Protein AF-A0A821B2G9-F1 (afdb_monomer_lite)

Secondary structure (DSSP, 8-state):
-------------HHHHHHHHHTT----EEE----S--S-HHHHHHHHHHH----SS-HHHHHHHHHHHHHHHHHHHHTT-S------S-EEETTEEE--

Structure (mmCIF, N/CA/C/O backbone):
data_AF-A0A821B2G9-F1
#
_entry.id   AF-A0A821B2G9-F1
#
loop_
_atom_site.group_PDB
_atom_site.id
_atom_site.type_symbol
_atom_site.label_atom_id
_atom_site.label_alt_id
_atom_site.label_comp_id
_atom_site.label_asym_id
_atom_site.label_entity_id
_atom_site.label_seq_id
_atom_site.pdbx_PDB_ins_code
_atom_site.Cartn_x
_atom_site.Cartn_y
_atom_site.Cartn_z
_atom_site.occupancy
_atom_site.B_iso_or_equiv
_atom_site.auth_seq_id
_atom_site.auth_comp_id
_atom_site.auth_asym_id
_atom_site.auth_atom_id
_atom_site.pdbx_PDB_model_num
ATOM 1 N N . MET A 1 1 ? -18.663 9.694 13.143 1.00 32.12 1 MET A N 1
ATOM 2 C CA . MET A 1 1 ? -17.711 9.883 12.032 1.00 32.12 1 MET A CA 1
ATOM 3 C C . MET A 1 1 ? -16.378 10.267 12.650 1.00 32.12 1 MET A C 1
ATOM 5 O O . MET A 1 1 ? -16.138 11.440 12.883 1.00 32.12 1 MET A O 1
ATOM 9 N N . ILE A 1 2 ? -15.596 9.280 13.092 1.00 33.75 2 ILE A N 1
ATOM 10 C CA . ILE A 1 2 ? -14.272 9.538 13.668 1.00 33.75 2 ILE A CA 1
ATOM 11 C C . ILE A 1 2 ? -13.334 9.565 12.469 1.00 33.75 2 ILE A C 1
ATOM 13 O O . ILE A 1 2 ? -13.060 8.520 11.887 1.00 33.75 2 ILE A O 1
ATOM 17 N N . GLU A 1 3 ? -12.945 10.764 12.044 1.00 35.41 3 GLU A N 1
ATOM 18 C CA . GLU A 1 3 ? -11.921 10.955 11.023 1.00 35.41 3 GLU A CA 1
ATOM 19 C C . GLU A 1 3 ? -10.634 10.286 11.513 1.00 35.41 3 GLU A C 1
ATOM 21 O O . GLU A 1 3 ? -9.989 10.743 12.462 1.00 35.41 3 GLU A O 1
ATOM 26 N N . GLY A 1 4 ? -10.291 9.154 10.894 1.00 40.56 4 GLY A N 1
ATOM 27 C CA . GLY A 1 4 ? -8.969 8.563 11.010 1.00 40.56 4 GLY A CA 1
ATOM 28 C C . GLY A 1 4 ? -7.969 9.603 10.529 1.00 40.56 4 GLY A C 1
ATOM 29 O O . GLY A 1 4 ? -7.958 9.959 9.351 1.00 40.56 4 GLY A O 1
ATOM 30 N N . LYS A 1 5 ? -7.174 10.147 11.452 1.00 41.09 5 LYS A N 1
ATOM 31 C CA . LYS A 1 5 ? -6.099 11.079 11.124 1.00 41.09 5 LYS A CA 1
ATOM 32 C C . LYS A 1 5 ? -5.110 10.351 10.220 1.00 41.09 5 LYS A C 1
ATOM 34 O O . LYS A 1 5 ? -4.258 9.616 10.705 1.00 41.09 5 LYS A O 1
ATOM 39 N N . GLN A 1 6 ? -5.216 10.568 8.913 1.00 41.97 6 GLN A N 1
ATOM 40 C CA . GLN A 1 6 ? -4.178 10.197 7.963 1.00 41.97 6 GLN A CA 1
ATOM 41 C C . GLN A 1 6 ? -2.944 11.040 8.297 1.00 41.97 6 GLN A C 1
ATOM 43 O O . GLN A 1 6 ? -2.832 12.200 7.909 1.00 41.97 6 GLN A O 1
ATOM 48 N N . LYS A 1 7 ? -2.027 10.490 9.095 1.00 43.34 7 LYS A N 1
ATOM 49 C CA . LYS A 1 7 ? -0.686 11.054 9.222 1.00 43.34 7 LYS A CA 1
ATOM 50 C C . LYS A 1 7 ? 0.035 10.784 7.914 1.00 43.34 7 LYS A C 1
ATOM 52 O O . LYS A 1 7 ? 0.555 9.688 7.765 1.00 43.34 7 LYS A O 1
ATOM 57 N N . MET A 1 8 ? 0.125 11.762 7.019 1.00 44.81 8 MET A N 1
ATOM 58 C CA . MET A 1 8 ? 1.213 11.808 6.044 1.00 44.81 8 MET A CA 1
ATOM 59 C C . MET A 1 8 ? 1.640 13.237 5.754 1.00 44.81 8 MET A C 1
ATOM 61 O O . MET A 1 8 ? 0.814 14.096 5.472 1.00 44.81 8 MET A O 1
ATOM 65 N N . ALA A 1 9 ? 2.953 13.443 5.804 1.00 44.34 9 ALA A N 1
ATOM 66 C CA . ALA A 1 9 ? 3.675 14.321 4.893 1.00 44.34 9 ALA A CA 1
ATOM 67 C C . ALA A 1 9 ? 5.170 13.980 5.002 1.00 44.34 9 ALA A C 1
ATOM 69 O O . ALA A 1 9 ? 5.944 14.710 5.622 1.00 44.34 9 ALA A O 1
ATOM 70 N N . LEU A 1 10 ? 5.587 12.839 4.439 1.00 55.00 10 LEU A N 1
ATOM 71 C CA . LEU A 1 10 ? 6.977 12.730 4.000 1.00 55.00 10 LEU A CA 1
ATOM 72 C C . LEU A 1 10 ? 7.032 13.354 2.606 1.00 55.00 10 LEU A C 1
ATOM 74 O O . LEU A 1 10 ? 6.678 12.713 1.620 1.00 55.00 10 LEU A O 1
ATOM 78 N N . ASN A 1 11 ? 7.438 14.619 2.538 1.00 58.94 11 ASN A N 1
ATOM 79 C CA . ASN A 1 11 ? 7.692 15.281 1.264 1.00 58.94 11 ASN A CA 1
ATOM 80 C C . ASN A 1 11 ? 8.951 14.668 0.649 1.00 58.94 11 ASN A C 1
ATOM 82 O O . ASN A 1 11 ? 10.047 14.860 1.176 1.00 58.94 11 ASN A O 1
ATOM 86 N N . MET A 1 12 ? 8.803 13.916 -0.442 1.00 65.06 12 MET A N 1
ATOM 87 C CA . MET A 1 12 ? 9.945 13.405 -1.192 1.00 65.06 12 MET A CA 1
ATOM 88 C C . MET A 1 12 ? 10.437 14.498 -2.148 1.00 65.06 12 MET A C 1
ATOM 90 O O . MET A 1 12 ? 9.679 14.925 -3.019 1.00 65.06 12 MET A O 1
ATOM 94 N N . PRO A 1 13 ? 11.677 14.996 -2.008 1.00 64.19 13 PRO A N 1
ATOM 95 C CA . PRO A 1 13 ? 12.204 15.972 -2.948 1.00 64.19 13 PRO A CA 1
ATOM 96 C C . PRO A 1 13 ? 12.461 15.313 -4.313 1.00 64.19 13 PRO A C 1
ATOM 98 O O . PRO A 1 13 ? 13.177 14.315 -4.399 1.00 64.19 13 PRO A O 1
ATOM 101 N N . MET A 1 14 ? 11.941 15.921 -5.386 1.00 60.56 14 MET A N 1
ATOM 102 C CA . MET A 1 14 ? 12.080 15.477 -6.790 1.00 60.56 14 MET A CA 1
ATOM 103 C C . MET A 1 14 ? 13.535 15.198 -7.220 1.00 60.56 14 MET A C 1
ATOM 105 O O . MET A 1 14 ? 13.799 14.416 -8.131 1.00 60.56 14 MET A O 1
ATOM 109 N N . SER A 1 15 ? 14.510 15.851 -6.580 1.00 56.81 15 SER A N 1
ATOM 110 C CA . SER A 1 15 ? 15.938 15.644 -6.841 1.00 56.81 15 SER A CA 1
ATOM 111 C C . SER A 1 15 ? 16.452 14.293 -6.334 1.00 56.81 15 SER A C 1
ATOM 113 O O . SER A 1 15 ? 17.291 13.678 -6.992 1.00 56.81 15 SER A O 1
ATOM 115 N N . PHE A 1 16 ? 15.946 13.819 -5.191 1.00 64.38 16 PHE A N 1
ATOM 116 C CA . PHE A 1 16 ? 16.287 12.506 -4.642 1.00 64.38 16 PHE A CA 1
ATOM 117 C C . PHE A 1 16 ? 15.672 11.395 -5.482 1.00 64.38 16 PHE A C 1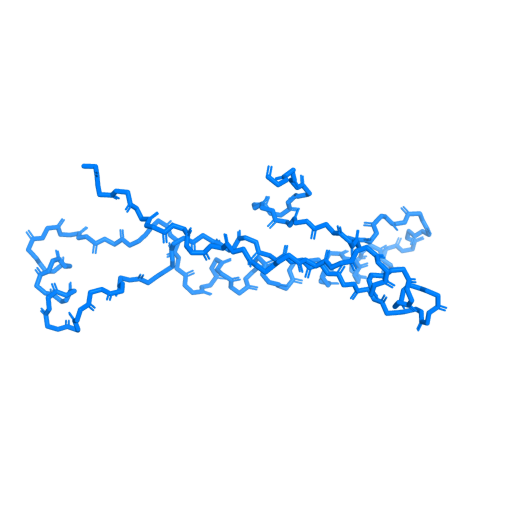
ATOM 119 O O . PHE A 1 16 ? 16.350 10.425 -5.807 1.00 64.38 16 PHE A O 1
ATOM 126 N N . GLU A 1 17 ? 14.420 11.595 -5.895 1.00 66.50 17 GLU A N 1
ATOM 127 C CA . GLU A 1 17 ? 13.744 10.732 -6.850 1.00 66.50 17 GLU A CA 1
ATOM 128 C C . GLU A 1 17 ? 14.619 10.564 -8.099 1.00 66.50 17 GLU A C 1
ATOM 130 O O . GLU A 1 17 ? 15.105 9.455 -8.329 1.00 66.50 17 GLU A O 1
ATOM 135 N N . ARG A 1 18 ? 14.896 11.643 -8.855 1.00 64.06 18 ARG A N 1
ATOM 136 C CA . ARG A 1 18 ? 15.582 11.598 -10.167 1.00 64.06 18 ARG A CA 1
ATOM 137 C C . ARG A 1 18 ? 16.886 10.790 -10.165 1.00 64.06 18 ARG A C 1
ATOM 139 O O . ARG A 1 18 ? 17.100 9.972 -11.058 1.00 64.06 18 ARG A O 1
ATOM 146 N N . SER A 1 19 ? 17.718 10.987 -9.142 1.00 61.72 19 SER A N 1
ATOM 147 C CA . SER A 1 19 ? 19.001 10.287 -8.974 1.00 61.72 19 SER A CA 1
ATOM 148 C C . SER A 1 19 ? 18.842 8.760 -8.887 1.00 61.72 19 SER A C 1
ATOM 150 O O . SER A 1 19 ? 19.676 8.003 -9.385 1.00 61.72 19 SER A O 1
ATOM 152 N N . LEU A 1 20 ? 17.746 8.271 -8.299 1.00 76.19 20 LEU A N 1
ATOM 153 C CA . LEU A 1 20 ? 17.513 6.836 -8.144 1.00 76.19 20 LEU A CA 1
ATOM 154 C C . LEU A 1 20 ? 17.183 6.149 -9.476 1.00 76.19 20 LEU A C 1
ATOM 156 O O . LEU A 1 20 ? 17.747 5.090 -9.748 1.00 76.19 20 LEU A O 1
ATOM 160 N N . LYS A 1 21 ? 16.377 6.758 -10.358 1.00 71.25 21 LYS A N 1
ATOM 161 C CA . LYS A 1 21 ? 16.035 6.143 -11.661 1.00 71.25 21 LYS A CA 1
ATOM 162 C C . LYS A 1 21 ? 17.222 6.033 -12.590 1.00 71.25 21 LYS A C 1
ATOM 164 O O . LYS A 1 21 ? 17.347 5.027 -13.282 1.00 71.25 21 LYS A O 1
ATOM 169 N N . GLU A 1 22 ? 18.110 7.023 -12.580 1.00 78.25 22 GLU A N 1
ATOM 170 C CA . GLU A 1 22 ? 19.367 6.955 -13.336 1.00 78.25 22 GLU A CA 1
ATOM 171 C C . GLU A 1 22 ? 20.206 5.737 -12.908 1.00 78.25 22 GLU A C 1
ATOM 173 O O . GLU A 1 22 ? 20.820 5.077 -13.743 1.00 78.25 22 GLU A O 1
ATOM 178 N N . ASN A 1 23 ? 20.127 5.360 -11.628 1.00 81.94 23 ASN A N 1
ATOM 179 C CA . ASN A 1 23 ? 20.768 4.174 -11.059 1.00 81.94 23 ASN A CA 1
ATOM 180 C C . ASN A 1 23 ? 19.896 2.902 -11.105 1.00 81.94 23 ASN A C 1
ATOM 182 O O . ASN A 1 23 ? 20.206 1.923 -10.427 1.00 81.94 23 ASN A O 1
ATOM 186 N N . LYS A 1 24 ? 18.813 2.889 -11.899 1.00 81.31 24 LYS A N 1
ATOM 187 C CA . LYS A 1 24 ? 17.839 1.781 -11.999 1.00 81.31 24 LYS A CA 1
ATOM 188 C C . LYS A 1 24 ? 17.176 1.402 -10.667 1.00 81.31 24 LYS A C 1
ATOM 190 O O . LYS A 1 24 ? 16.695 0.281 -10.509 1.00 81.31 24 LYS A O 1
ATOM 195 N N . ALA A 1 25 ? 17.129 2.332 -9.720 1.00 82.94 25 ALA A N 1
ATOM 196 C CA . ALA A 1 25 ? 16.367 2.214 -8.490 1.00 82.94 25 ALA A CA 1
ATOM 197 C C . ALA A 1 25 ? 15.031 2.952 -8.643 1.00 82.94 25 ALA A C 1
ATOM 199 O O . ALA A 1 25 ? 14.977 4.118 -9.035 1.00 82.94 25 ALA A O 1
ATOM 200 N N . TYR A 1 26 ? 13.943 2.258 -8.325 1.00 85.81 26 TYR A N 1
ATOM 201 C CA . TYR A 1 26 ? 12.590 2.796 -8.394 1.00 85.81 26 TYR A CA 1
ATOM 202 C C . TYR A 1 26 ? 12.097 3.083 -6.980 1.00 85.81 26 TYR A C 1
ATOM 204 O O . TYR A 1 26 ? 12.307 2.280 -6.072 1.00 85.81 26 TYR A O 1
ATOM 212 N N . LEU A 1 27 ? 11.469 4.240 -6.791 1.00 86.94 27 LEU A N 1
ATOM 213 C CA . LEU A 1 27 ? 10.990 4.697 -5.496 1.00 86.94 27 LEU A CA 1
ATOM 214 C C . LEU A 1 27 ? 9.575 5.249 -5.647 1.00 86.94 27 LEU A C 1
ATOM 216 O O . LEU A 1 27 ? 9.319 6.070 -6.521 1.00 86.94 27 LEU A O 1
ATOM 220 N N . PHE A 1 28 ? 8.676 4.803 -4.781 1.00 86.94 28 PHE A N 1
ATOM 221 C CA . PHE A 1 28 ? 7.282 5.228 -4.696 1.00 86.94 28 PHE A CA 1
ATOM 222 C C . PHE A 1 28 ? 6.850 5.211 -3.226 1.00 86.94 28 PHE A C 1
ATOM 224 O O . PHE A 1 28 ? 7.496 4.579 -2.386 1.00 86.94 28 PHE A O 1
ATOM 231 N N . LEU A 1 29 ? 5.764 5.910 -2.907 1.00 87.94 29 LEU A N 1
ATOM 232 C CA . LEU A 1 29 ? 5.174 5.933 -1.570 1.00 87.94 29 LEU A CA 1
ATOM 233 C C . LEU A 1 29 ? 3.774 5.323 -1.609 1.00 87.94 29 LEU A C 1
ATOM 235 O O . LEU A 1 29 ? 2.965 5.694 -2.448 1.00 87.94 29 LEU A O 1
ATOM 239 N N . ASN A 1 30 ? 3.476 4.405 -0.689 1.00 87.44 30 ASN A N 1
ATOM 240 C CA . ASN A 1 30 ? 2.168 3.754 -0.604 1.00 87.44 30 ASN A CA 1
ATOM 241 C C . ASN A 1 30 ? 1.285 4.396 0.475 1.00 87.44 30 ASN A C 1
ATOM 243 O O . ASN A 1 30 ? 1.640 4.423 1.654 1.00 87.44 30 ASN A O 1
ATOM 247 N N . LEU A 1 31 ? 0.094 4.841 0.076 1.00 88.38 31 LEU A N 1
ATOM 248 C CA . LEU A 1 31 ? -1.017 5.230 0.941 1.00 88.38 31 LEU A CA 1
ATOM 249 C C . LEU A 1 31 ? -1.849 3.990 1.278 1.00 88.38 31 LEU A C 1
ATOM 251 O O . LEU A 1 31 ? -2.825 3.667 0.603 1.00 88.38 31 LEU A O 1
ATOM 255 N N . ILE A 1 32 ? -1.446 3.274 2.327 1.00 85.12 32 ILE A N 1
ATOM 256 C CA . ILE A 1 32 ? -2.012 1.951 2.613 1.00 85.12 32 ILE A CA 1
ATOM 257 C C . ILE A 1 32 ? -3.450 2.045 3.151 1.00 85.12 32 ILE A C 1
ATOM 259 O O . ILE A 1 32 ? -4.294 1.246 2.759 1.00 85.12 32 ILE A O 1
ATOM 263 N N . GLY A 1 33 ? -3.764 3.065 3.955 1.00 86.19 33 GLY A N 1
ATOM 264 C CA . GLY A 1 33 ? -5.087 3.265 4.559 1.00 86.19 33 GLY A CA 1
ATOM 265 C C . GLY A 1 33 ? -5.111 2.958 6.060 1.00 86.19 33 GLY A C 1
ATOM 266 O O . GLY A 1 33 ? -4.061 2.888 6.699 1.00 86.19 33 GLY A O 1
ATOM 267 N N . TRP A 1 34 ? -6.310 2.838 6.644 1.00 90.25 34 TRP A N 1
ATOM 268 C CA . TRP A 1 34 ? -6.483 2.585 8.079 1.00 90.25 34 TRP A CA 1
ATOM 269 C C . TRP A 1 34 ? -6.599 1.085 8.352 1.00 90.25 34 TRP A C 1
ATOM 271 O O . TRP A 1 34 ? -7.619 0.486 8.028 1.00 90.25 34 TRP A O 1
ATOM 281 N N . ILE A 1 35 ? -5.541 0.520 8.938 1.00 91.19 35 ILE A N 1
ATOM 282 C CA . ILE A 1 35 ? -5.356 -0.933 9.086 1.00 91.19 35 ILE A CA 1
ATOM 283 C C . ILE A 1 35 ? -5.511 -1.405 10.534 1.00 91.19 35 ILE A C 1
ATOM 285 O O . ILE A 1 35 ? -5.923 -2.526 10.776 1.00 91.19 35 ILE A O 1
ATOM 289 N N . ASN A 1 36 ? -5.156 -0.567 11.512 1.00 87.44 36 ASN A N 1
ATOM 290 C CA . ASN A 1 36 ? -5.197 -0.941 12.925 1.00 87.44 36 ASN A CA 1
ATOM 291 C C . ASN A 1 36 ? -5.819 0.170 13.776 1.00 87.44 36 ASN A C 1
ATOM 293 O O . ASN A 1 36 ? -5.628 1.359 13.504 1.00 87.44 36 ASN A O 1
ATOM 297 N N . ASP A 1 37 ? -6.544 -0.201 14.829 1.00 89.00 37 ASP A N 1
ATOM 298 C CA . ASP A 1 37 ? -7.044 0.756 15.808 1.00 89.00 37 ASP A CA 1
ATOM 299 C C . ASP A 1 37 ? -5.888 1.288 16.675 1.00 89.00 37 ASP A C 1
ATOM 301 O O . ASP A 1 37 ? -5.390 0.613 17.571 1.00 89.00 37 ASP A O 1
ATOM 305 N N . GLU A 1 38 ? -5.484 2.541 16.445 1.00 88.75 38 GLU A N 1
ATOM 306 C CA . GLU A 1 38 ? -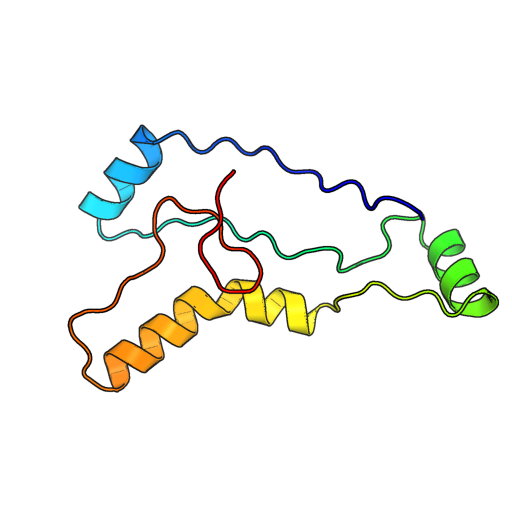4.405 3.203 17.195 1.00 88.75 38 GLU A CA 1
ATOM 307 C C . GLU A 1 38 ? -4.775 3.549 18.654 1.00 88.75 38 GLU A C 1
ATOM 309 O O . GLU A 1 38 ? -3.973 4.140 19.386 1.00 88.75 38 GLU A O 1
ATOM 314 N N . LYS A 1 39 ? -5.994 3.223 19.109 1.00 89.62 39 LYS A N 1
ATOM 315 C CA . LYS A 1 39 ? -6.373 3.369 20.520 1.00 89.62 39 LYS A CA 1
ATOM 316 C C . LYS A 1 39 ? -5.506 2.468 21.413 1.00 89.62 39 LYS A C 1
ATOM 318 O O . LYS A 1 39 ? -5.066 1.400 20.997 1.00 89.62 39 LYS A O 1
ATOM 323 N N . PRO A 1 40 ? -5.318 2.831 22.698 1.00 93.62 40 PRO A N 1
ATOM 324 C CA . PRO A 1 40 ? -4.700 1.929 23.665 1.00 93.62 40 PRO A CA 1
ATOM 325 C C . PRO A 1 40 ? -5.396 0.561 23.676 1.00 93.62 40 PRO A C 1
ATOM 327 O O . PRO A 1 40 ? -6.626 0.509 23.668 1.00 93.62 40 PRO A O 1
ATOM 330 N N . ILE A 1 41 ? -4.626 -0.528 23.781 1.00 90.00 41 ILE A N 1
ATOM 331 C CA . ILE A 1 41 ? -5.103 -1.918 23.620 1.00 90.00 41 ILE A CA 1
ATOM 332 C C . ILE A 1 41 ? -6.406 -2.227 24.381 1.00 90.00 41 ILE A C 1
ATOM 334 O O . ILE A 1 41 ? -7.322 -2.837 23.839 1.00 90.00 41 ILE A O 1
ATOM 338 N N . LYS A 1 42 ? -6.535 -1.749 25.628 1.00 93.62 42 LYS A N 1
ATOM 339 C CA . LYS A 1 42 ? -7.734 -1.968 26.454 1.00 93.62 42 LYS A CA 1
ATOM 340 C C . LYS A 1 42 ? -8.974 -1.298 25.863 1.00 93.62 42 LYS A C 1
ATOM 342 O O . LYS A 1 42 ? -10.057 -1.868 25.911 1.00 93.62 42 LYS A O 1
ATOM 347 N N . LEU A 1 43 ? -8.808 -0.092 25.326 1.00 92.06 43 LEU A N 1
ATOM 348 C CA . LEU A 1 43 ? -9.888 0.683 24.730 1.00 92.06 43 LEU A CA 1
ATOM 349 C C . LEU A 1 43 ? -10.270 0.122 23.357 1.00 92.06 43 LEU A C 1
ATOM 351 O O . LEU A 1 43 ? -11.456 -0.016 23.080 1.00 92.06 43 LEU A O 1
ATOM 355 N N . ALA A 1 44 ? -9.283 -0.259 22.542 1.00 89.94 44 ALA A N 1
ATOM 356 C CA . ALA A 1 44 ? -9.516 -0.934 21.266 1.00 89.94 44 ALA 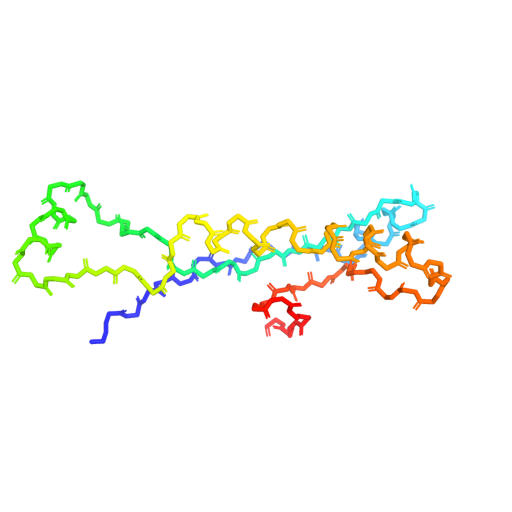A CA 1
ATOM 357 C C . ALA A 1 44 ? -10.319 -2.232 21.470 1.00 89.94 44 ALA A C 1
ATOM 359 O O . ALA A 1 44 ? -11.372 -2.413 20.865 1.00 89.94 44 ALA A O 1
ATOM 360 N N . PHE A 1 45 ? -9.908 -3.074 22.426 1.00 90.50 45 PHE A N 1
ATOM 361 C CA . PHE A 1 45 ? -10.612 -4.318 22.748 1.00 90.50 45 PHE A CA 1
ATOM 362 C C . PHE A 1 45 ? -12.051 -4.094 23.239 1.00 90.50 45 PHE A C 1
ATOM 364 O O . PHE A 1 45 ? -12.966 -4.824 22.855 1.00 90.50 45 PHE A O 1
ATOM 371 N N . GLN A 1 46 ? -12.272 -3.069 24.071 1.00 93.50 46 GLN A N 1
ATOM 372 C CA . GLN A 1 46 ? -13.617 -2.691 24.514 1.00 93.50 46 GLN A CA 1
ATOM 373 C C . GLN A 1 46 ? -14.498 -2.268 23.335 1.00 93.50 46 GLN A C 1
ATOM 375 O O . GLN A 1 46 ? -15.660 -2.659 23.275 1.00 93.50 46 GLN A O 1
ATOM 380 N N . PHE A 1 47 ? -13.956 -1.490 22.398 1.00 89.62 47 PHE A N 1
ATOM 381 C CA . PHE A 1 47 ? -14.695 -1.003 21.234 1.00 89.62 47 PHE A CA 1
ATOM 382 C C . PHE A 1 47 ? -15.015 -2.131 20.257 1.00 89.62 47 PHE A C 1
ATOM 384 O O . PHE A 1 47 ? -16.156 -2.222 19.814 1.00 89.62 47 PHE A O 1
ATOM 391 N N . MET A 1 48 ? -14.056 -3.016 19.994 1.00 89.94 48 MET A N 1
ATOM 392 C CA . MET A 1 48 ? -14.278 -4.233 19.218 1.00 89.94 48 MET A CA 1
ATOM 393 C C . MET A 1 48 ? -15.401 -5.074 19.846 1.00 89.94 48 MET A C 1
ATOM 395 O O . MET A 1 48 ? -16.392 -5.370 19.193 1.00 89.94 48 MET A O 1
ATOM 399 N N . SER A 1 49 ? -15.327 -5.358 21.151 1.00 92.25 49 SER A N 1
ATOM 400 C CA . SER A 1 49 ? -16.300 -6.235 21.826 1.00 92.25 49 SER A CA 1
ATOM 401 C C . SER A 1 49 ? -17.700 -5.625 21.985 1.00 92.25 49 SER A C 1
ATOM 403 O O . SER A 1 49 ? -18.688 -6.350 21.979 1.00 92.25 49 SER A O 1
ATOM 405 N N . GLN A 1 50 ? -17.807 -4.308 22.204 1.00 94.06 50 GLN A N 1
ATOM 406 C CA . GLN A 1 50 ? -19.088 -3.653 22.521 1.00 94.06 50 GLN A CA 1
ATOM 407 C C . GLN A 1 50 ? -19.766 -3.007 21.315 1.00 94.06 50 GLN A C 1
ATOM 409 O O . GLN A 1 50 ? -20.971 -2.767 21.352 1.00 94.06 50 GLN A O 1
ATOM 414 N N . ARG A 1 51 ? -18.992 -2.633 20.294 1.00 91.31 51 ARG A N 1
ATOM 415 C CA . ARG A 1 51 ? -19.475 -1.864 19.139 1.00 91.31 51 ARG A CA 1
ATOM 416 C C . ARG A 1 51 ? -19.205 -2.562 17.813 1.00 91.31 51 ARG A C 1
ATOM 418 O O . ARG A 1 51 ? -19.463 -1.943 16.788 1.00 91.31 51 ARG A O 1
ATOM 425 N N . ASP A 1 52 ? -18.675 -3.788 17.857 1.00 88.75 52 ASP A N 1
ATOM 426 C CA . ASP A 1 52 ? -18.257 -4.559 16.682 1.00 88.75 52 ASP A CA 1
ATOM 427 C C . ASP A 1 52 ? -17.386 -3.714 15.742 1.00 88.75 52 ASP A C 1
ATOM 429 O O . ASP A 1 52 ? -17.561 -3.657 14.527 1.00 88.75 52 ASP A O 1
ATOM 433 N N . PHE A 1 53 ? -16.507 -2.916 16.354 1.00 90.62 53 PHE A N 1
ATOM 434 C CA . PHE A 1 53 ? -15.673 -1.989 15.615 1.00 90.62 53 PHE A CA 1
ATOM 435 C C . PHE A 1 53 ? -14.477 -2.731 15.025 1.00 90.62 53 PHE A C 1
ATOM 437 O O . PHE A 1 53 ? -13.698 -3.324 15.771 1.00 90.62 53 PHE A O 1
ATOM 444 N N . GLN A 1 54 ? -14.305 -2.593 13.713 1.00 87.19 54 GLN A N 1
ATOM 445 C CA . GLN A 1 54 ? -13.124 -3.021 12.979 1.00 87.19 54 GLN A CA 1
ATOM 446 C C . GLN A 1 54 ? -12.685 -1.925 12.007 1.00 87.19 54 GLN A C 1
ATOM 448 O O . GLN A 1 54 ? -13.492 -1.100 11.558 1.00 87.19 54 GLN A O 1
ATOM 453 N N . THR A 1 55 ? -11.391 -1.883 11.704 1.00 91.38 55 THR A N 1
ATOM 454 C CA . THR A 1 55 ? -10.857 -0.997 10.669 1.00 91.38 55 THR A CA 1
ATOM 455 C C . THR A 1 55 ? -11.306 -1.428 9.269 1.00 91.38 55 THR A C 1
ATOM 457 O O . THR A 1 55 ? -11.605 -2.598 9.052 1.00 91.38 55 THR A O 1
ATOM 460 N N . PRO A 1 56 ? -11.377 -0.502 8.294 1.00 90.44 56 PRO A N 1
ATOM 461 C CA . PRO A 1 56 ? -11.831 -0.836 6.941 1.00 90.44 56 PRO A CA 1
ATOM 462 C C . PRO A 1 56 ? -10.913 -1.788 6.168 1.00 90.44 56 PRO A C 1
ATOM 464 O O . PRO A 1 56 ? -11.366 -2.376 5.193 1.00 90.44 56 PRO A O 1
ATOM 467 N N . LEU A 1 57 ? -9.637 -1.863 6.551 1.00 91.00 57 LEU A N 1
ATOM 468 C CA . LEU A 1 57 ? -8.631 -2.743 5.967 1.00 91.00 57 LEU A CA 1
ATOM 469 C C . LEU A 1 57 ? -7.974 -3.551 7.080 1.00 91.00 57 LEU A C 1
ATOM 471 O O . LEU A 1 57 ? -7.872 -3.066 8.215 1.00 91.00 57 LEU A O 1
ATOM 475 N N . ASP A 1 58 ? -7.497 -4.735 6.724 1.00 91.25 58 ASP A N 1
ATOM 476 C CA . ASP A 1 58 ? -6.688 -5.591 7.585 1.00 91.25 58 ASP A CA 1
ATOM 477 C C . ASP A 1 58 ? -5.205 -5.609 7.160 1.00 91.25 58 ASP A C 1
ATOM 479 O O . ASP A 1 58 ? -4.758 -4.885 6.258 1.00 91.25 58 ASP A O 1
ATOM 483 N N . GLU A 1 59 ? -4.391 -6.384 7.875 1.00 91.12 59 GLU A N 1
ATOM 484 C CA . GLU A 1 59 ? -2.960 -6.505 7.610 1.00 91.12 59 GLU A CA 1
ATOM 485 C C . GLU A 1 59 ? -2.647 -7.190 6.269 1.00 91.12 59 GLU A C 1
ATOM 487 O O . GLU A 1 59 ? -1.594 -6.920 5.681 1.00 91.12 59 GLU A O 1
ATOM 492 N N . GLU A 1 60 ? -3.538 -8.048 5.766 1.00 93.62 60 GLU A N 1
ATOM 493 C CA . GLU A 1 60 ? -3.368 -8.727 4.480 1.00 93.62 60 GLU A CA 1
ATOM 494 C C . GLU A 1 60 ? -3.592 -7.748 3.325 1.00 93.62 60 GLU A C 1
ATOM 496 O O . GLU A 1 60 ? -2.750 -7.654 2.426 1.00 93.62 60 GLU A O 1
ATOM 501 N N . ASP A 1 61 ? -4.650 -6.935 3.400 1.00 92.31 61 ASP A N 1
ATOM 502 C CA . ASP A 1 61 ? -4.904 -5.828 2.476 1.00 92.31 61 ASP A CA 1
ATOM 503 C C . ASP A 1 61 ? -3.716 -4.862 2.430 1.00 92.31 61 ASP A C 1
ATOM 505 O O . ASP A 1 61 ? -3.297 -4.387 1.367 1.00 92.31 61 ASP A O 1
ATOM 509 N N . ALA A 1 62 ? -3.145 -4.568 3.599 1.00 91.19 62 ALA A N 1
ATOM 510 C CA . ALA A 1 62 ? -1.989 -3.698 3.714 1.00 91.19 62 ALA A CA 1
ATOM 511 C C . ALA A 1 62 ? -0.757 -4.272 3.011 1.00 91.19 62 ALA A C 1
ATOM 513 O O . ALA A 1 62 ? -0.099 -3.577 2.229 1.00 91.19 62 ALA A O 1
ATOM 514 N N . ALA A 1 63 ? -0.449 -5.543 3.278 1.00 93.38 63 ALA A N 1
ATOM 515 C CA . ALA A 1 63 ? 0.673 -6.237 2.666 1.00 93.38 63 ALA A CA 1
ATOM 516 C C . ALA A 1 63 ? 0.502 -6.348 1.145 1.00 93.38 63 ALA A C 1
ATOM 518 O O . ALA A 1 63 ? 1.456 -6.096 0.405 1.00 93.38 63 ALA A O 1
ATOM 519 N N . ALA A 1 64 ? -0.713 -6.642 0.673 1.00 93.88 64 ALA A N 1
ATOM 520 C CA . ALA A 1 64 ? -1.033 -6.690 -0.749 1.00 93.88 64 ALA A CA 1
ATOM 521 C C . ALA A 1 64 ? -0.737 -5.348 -1.433 1.00 93.88 64 ALA A C 1
ATOM 523 O O . ALA A 1 64 ? -0.032 -5.318 -2.440 1.00 93.88 64 ALA A O 1
ATOM 524 N N . ARG A 1 65 ? -1.173 -4.226 -0.847 1.00 92.88 65 ARG A N 1
ATOM 525 C CA . ARG A 1 65 ? -0.906 -2.873 -1.372 1.00 92.88 65 ARG A CA 1
ATOM 526 C C . ARG A 1 65 ? 0.583 -2.525 -1.404 1.00 92.88 65 ARG A C 1
ATOM 528 O O . ARG A 1 65 ? 1.038 -1.869 -2.335 1.00 92.88 65 ARG A O 1
ATOM 535 N N . VAL A 1 66 ? 1.354 -2.957 -0.405 1.00 92.12 66 VAL A N 1
ATOM 536 C CA . VAL A 1 66 ? 2.810 -2.731 -0.375 1.00 92.12 66 VAL A CA 1
ATOM 537 C C . VAL A 1 66 ? 3.521 -3.521 -1.474 1.00 92.12 66 VAL A C 1
ATOM 539 O O . VAL A 1 66 ? 4.447 -3.001 -2.099 1.00 92.12 66 VAL A O 1
ATOM 542 N N . LEU A 1 67 ? 3.107 -4.768 -1.701 1.00 94.25 67 LEU A N 1
ATOM 543 C CA . LEU A 1 67 ? 3.773 -5.692 -2.618 1.00 94.25 67 LEU A CA 1
ATOM 544 C C . LEU A 1 67 ? 3.314 -5.562 -4.073 1.00 94.25 67 LEU A C 1
ATOM 546 O O . LEU A 1 67 ? 4.079 -5.919 -4.972 1.00 94.25 67 LEU A O 1
ATOM 550 N N . ASP A 1 68 ? 2.105 -5.058 -4.318 1.00 94.31 68 ASP A N 1
ATOM 551 C CA . ASP A 1 68 ? 1.502 -4.995 -5.652 1.00 94.31 68 ASP A CA 1
ATOM 552 C C . ASP A 1 68 ? 2.407 -4.346 -6.716 1.00 94.31 68 ASP A C 1
ATOM 554 O O . ASP A 1 68 ? 2.641 -4.993 -7.739 1.00 94.31 68 ASP A O 1
ATOM 558 N N . PRO A 1 69 ? 3.046 -3.180 -6.488 1.00 92.50 69 PRO A N 1
ATOM 559 C CA . PRO A 1 69 ? 3.892 -2.554 -7.508 1.00 92.50 69 PRO A CA 1
ATOM 560 C C . PRO A 1 69 ? 5.069 -3.434 -7.938 1.00 92.50 69 PRO A C 1
ATOM 562 O O . PRO A 1 69 ? 5.519 -3.365 -9.081 1.00 92.50 69 PRO A O 1
ATOM 565 N N . ILE A 1 70 ? 5.563 -4.288 -7.039 1.00 92.81 70 ILE A N 1
ATOM 566 C CA . ILE A 1 70 ? 6.669 -5.212 -7.302 1.00 92.81 70 ILE A CA 1
ATOM 567 C C . ILE A 1 70 ? 6.144 -6.452 -8.027 1.00 92.81 70 ILE A C 1
ATOM 569 O O . ILE A 1 70 ? 6.659 -6.821 -9.084 1.00 92.81 70 ILE A O 1
ATOM 573 N N . ILE A 1 71 ? 5.109 -7.092 -7.474 1.00 94.88 71 ILE A N 1
ATOM 574 C CA . ILE A 1 71 ? 4.559 -8.343 -8.005 1.00 94.88 71 ILE A CA 1
ATOM 575 C C . ILE A 1 71 ? 3.935 -8.113 -9.381 1.00 94.88 71 ILE A C 1
ATOM 577 O O . ILE A 1 71 ? 4.210 -8.875 -10.306 1.00 94.88 71 ILE A O 1
ATOM 581 N N . ASN A 1 72 ? 3.132 -7.063 -9.549 1.00 93.31 72 ASN A N 1
ATOM 582 C CA . ASN A 1 72 ? 2.502 -6.732 -10.823 1.00 93.31 72 ASN A CA 1
ATOM 583 C C . ASN A 1 72 ? 3.554 -6.423 -11.899 1.00 93.31 72 ASN A C 1
ATOM 585 O O . ASN A 1 72 ? 3.475 -6.948 -13.009 1.00 93.31 72 ASN A O 1
ATOM 589 N N . THR A 1 73 ? 4.594 -5.652 -11.563 1.00 92.12 73 THR A N 1
ATOM 590 C CA . THR A 1 73 ? 5.719 -5.398 -12.480 1.00 92.12 73 THR A CA 1
ATOM 591 C C . THR A 1 73 ? 6.420 -6.697 -12.880 1.00 92.12 73 THR A C 1
ATOM 593 O O . THR A 1 73 ? 6.631 -6.944 -14.067 1.00 92.12 73 THR A O 1
ATOM 596 N N . TYR A 1 74 ? 6.736 -7.564 -11.914 1.00 93.19 74 TYR A N 1
ATOM 597 C CA . TYR A 1 74 ? 7.376 -8.851 -12.187 1.00 93.19 74 TYR A CA 1
ATOM 598 C C . TYR A 1 74 ? 6.522 -9.748 -13.093 1.00 93.19 74 TYR A C 1
ATOM 600 O O . TYR A 1 74 ? 7.041 -10.326 -14.046 1.00 93.19 74 TYR A O 1
ATOM 608 N N . ARG A 1 75 ? 5.210 -9.833 -12.841 1.00 94.62 75 ARG A N 1
ATOM 609 C CA . ARG A 1 75 ? 4.279 -10.618 -13.668 1.00 94.62 75 ARG A CA 1
ATOM 610 C C . ARG A 1 75 ? 4.236 -10.105 -15.103 1.00 94.62 75 ARG A C 1
ATOM 612 O O . ARG A 1 75 ? 4.357 -10.892 -16.030 1.00 94.62 75 ARG A O 1
ATOM 619 N N . GLN A 1 76 ? 4.148 -8.791 -15.288 1.00 94.00 76 GLN A N 1
ATOM 620 C CA . GLN A 1 76 ? 4.146 -8.185 -16.618 1.00 94.00 76 GLN A CA 1
ATOM 621 C C . GLN A 1 76 ? 5.447 -8.448 -17.390 1.00 94.00 76 GLN A C 1
ATOM 623 O O . GLN A 1 76 ? 5.396 -8.739 -18.585 1.00 94.00 76 GLN A O 1
ATOM 628 N N . LEU A 1 77 ? 6.598 -8.398 -16.713 1.00 92.12 77 LEU A N 1
ATOM 629 C CA . LEU A 1 77 ? 7.885 -8.774 -17.305 1.00 92.12 77 LEU A CA 1
ATOM 630 C C . LEU A 1 77 ? 7.920 -10.260 -17.687 1.00 92.12 77 LEU A C 1
ATOM 632 O O . LEU A 1 77 ? 8.394 -10.601 -18.768 1.00 92.12 77 LEU A O 1
ATOM 636 N N . ALA A 1 78 ? 7.409 -11.139 -16.819 1.00 94.50 78 ALA A N 1
ATOM 637 C CA . ALA A 1 78 ? 7.334 -12.577 -17.076 1.00 94.50 78 ALA A CA 1
ATOM 638 C C . ALA A 1 78 ? 6.423 -12.915 -18.271 1.00 94.50 78 ALA A C 1
ATOM 640 O O . ALA A 1 78 ? 6.728 -13.837 -19.025 1.00 94.50 78 ALA A O 1
ATOM 641 N N . ASP A 1 79 ? 5.374 -12.120 -18.496 1.00 96.19 79 ASP A N 1
ATOM 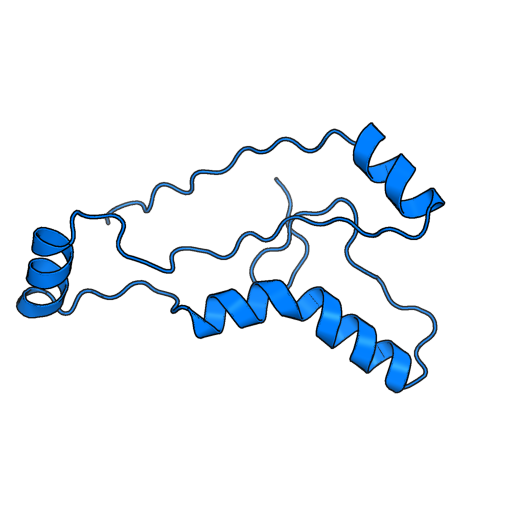642 C CA . ASP A 1 79 ? 4.487 -12.211 -19.663 1.00 96.19 79 ASP A CA 1
ATOM 643 C C . ASP A 1 79 ? 5.115 -11.631 -20.951 1.00 96.19 79 ASP A C 1
ATOM 645 O O . ASP A 1 79 ? 4.477 -11.597 -22.004 1.00 96.19 79 ASP A O 1
ATOM 649 N N . GLY A 1 80 ? 6.366 -11.160 -20.892 1.00 94.88 80 GLY A N 1
ATOM 650 C CA . GLY A 1 80 ? 7.107 -10.636 -22.039 1.00 94.88 80 GLY A CA 1
ATOM 651 C C . GLY A 1 80 ? 6.769 -9.191 -22.408 1.00 94.88 80 GLY A C 1
ATOM 652 O O . GLY A 1 80 ? 7.168 -8.732 -23.480 1.00 94.88 80 GLY A O 1
ATOM 653 N N . LYS A 1 81 ? 6.054 -8.448 -21.551 1.00 94.12 81 LYS A N 1
ATOM 654 C CA . LYS A 1 81 ? 5.810 -7.021 -21.791 1.00 94.12 81 LYS A CA 1
ATOM 655 C C . LYS A 1 81 ? 7.111 -6.239 -21.638 1.00 94.12 81 LYS A C 1
ATOM 657 O O . LYS A 1 81 ? 7.816 -6.363 -20.639 1.00 94.12 81 LYS A O 1
ATOM 662 N N . THR A 1 82 ? 7.400 -5.392 -22.618 1.00 88.00 82 THR A N 1
ATOM 663 C CA . THR A 1 82 ? 8.581 -4.513 -22.616 1.00 88.00 82 THR A CA 1
ATOM 664 C C . THR A 1 82 ? 8.242 -3.055 -22.324 1.00 88.00 82 THR A C 1
ATOM 666 O O . THR A 1 82 ? 9.136 -2.284 -21.994 1.00 88.00 82 THR A O 1
ATOM 669 N N . ASP A 1 83 ? 6.968 -2.681 -22.441 1.00 88.62 83 ASP A N 1
ATOM 670 C CA . ASP A 1 83 ? 6.455 -1.335 -22.177 1.00 88.62 83 ASP A CA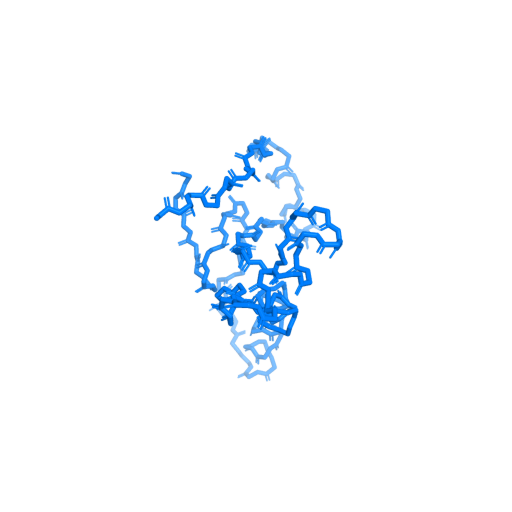 1
ATOM 671 C C . ASP A 1 83 ? 5.631 -1.353 -20.883 1.00 88.62 83 ASP A C 1
ATOM 673 O O . ASP A 1 83 ? 4.405 -1.460 -20.897 1.00 88.62 83 ASP A O 1
ATOM 677 N N . ILE A 1 84 ? 6.330 -1.400 -19.747 1.00 88.56 84 ILE A N 1
ATOM 678 C CA . ILE A 1 84 ? 5.718 -1.452 -18.415 1.00 88.56 84 ILE A CA 1
ATOM 679 C C . ILE A 1 84 ? 5.962 -0.117 -17.732 1.00 88.56 84 ILE A C 1
ATOM 681 O O . ILE A 1 84 ? 7.111 0.282 -17.526 1.00 88.56 84 ILE A O 1
ATOM 685 N N . ASP A 1 85 ? 4.876 0.536 -17.333 1.00 85.25 85 ASP A N 1
ATOM 686 C CA . ASP A 1 85 ? 4.949 1.713 -16.482 1.00 85.25 85 ASP A CA 1
ATOM 687 C C . ASP A 1 85 ? 5.190 1.272 -15.034 1.00 85.25 85 ASP A C 1
ATOM 689 O O . ASP A 1 85 ? 4.292 0.780 -14.348 1.00 85.25 85 ASP A O 1
ATOM 693 N N . ILE A 1 86 ? 6.448 1.357 -14.600 1.00 88.69 86 ILE A N 1
ATOM 694 C CA . ILE A 1 86 ? 6.853 1.014 -13.237 1.00 88.69 86 ILE A CA 1
ATOM 695 C C . ILE A 1 86 ? 6.666 2.263 -12.369 1.00 88.69 86 ILE A C 1
ATOM 697 O O . ILE A 1 86 ? 7.319 3.276 -12.648 1.00 88.69 86 ILE A O 1
ATOM 701 N N . PRO A 1 87 ? 5.850 2.201 -11.296 1.00 87.75 87 PRO A N 1
ATOM 702 C CA . PRO A 1 87 ? 5.634 3.331 -10.405 1.00 87.75 87 PRO A CA 1
ATOM 703 C C . PRO A 1 87 ? 6.941 3.945 -9.912 1.00 87.75 87 PRO A C 1
ATOM 705 O O . PRO A 1 87 ? 7.829 3.263 -9.393 1.00 87.75 87 PRO A O 1
ATOM 708 N N . TYR A 1 88 ? 7.054 5.257 -10.075 1.00 86.81 88 TYR A N 1
ATOM 709 C CA . TYR A 1 88 ? 8.259 6.000 -9.754 1.00 86.81 88 TYR A CA 1
ATOM 710 C C . TYR A 1 88 ? 7.916 7.454 -9.447 1.00 86.81 88 TYR A C 1
ATOM 712 O O . TYR A 1 88 ? 7.157 8.069 -10.192 1.00 86.81 88 TYR A O 1
ATOM 720 N N . GLY A 1 89 ? 8.443 7.987 -8.344 1.00 83.88 89 GLY A N 1
ATOM 721 C CA . GLY A 1 89 ? 8.213 9.380 -7.954 1.00 83.88 89 GLY A CA 1
ATOM 722 C C . GLY A 1 89 ? 6.785 9.711 -7.550 1.00 83.88 89 GLY A C 1
ATOM 723 O O . GLY A 1 89 ? 6.406 10.876 -7.504 1.00 83.88 89 GLY A O 1
ATOM 724 N N . CYS A 1 90 ? 5.962 8.694 -7.308 1.00 84.31 90 CYS A N 1
ATOM 725 C CA . CYS A 1 90 ? 4.524 8.855 -7.166 1.00 84.31 90 CYS A CA 1
ATOM 726 C C . CYS A 1 90 ? 4.014 8.347 -5.817 1.00 84.31 90 CYS A C 1
ATOM 728 O O . CYS A 1 90 ? 4.676 7.565 -5.122 1.00 84.31 90 CYS A O 1
ATOM 730 N N . PHE A 1 91 ? 2.809 8.800 -5.480 1.00 86.62 91 PHE A N 1
ATOM 731 C CA . PHE A 1 91 ? 1.998 8.243 -4.409 1.00 86.62 91 PHE A CA 1
ATOM 732 C C . PHE A 1 91 ? 1.066 7.220 -5.007 1.00 86.62 91 PHE A C 1
ATOM 734 O O . PHE A 1 91 ? 0.397 7.501 -5.995 1.00 86.62 91 PHE A O 1
ATOM 741 N N . LEU A 1 92 ? 1.014 6.047 -4.403 1.00 89.88 92 LEU A N 1
ATOM 742 C CA . LEU A 1 92 ? 0.084 5.005 -4.771 1.00 89.88 92 LEU A CA 1
ATOM 743 C C . LEU A 1 92 ? -1.015 4.948 -3.725 1.00 89.88 92 LEU A C 1
ATOM 745 O O . LEU A 1 92 ? -0.744 4.788 -2.537 1.00 89.88 92 LEU A O 1
ATOM 749 N N . LYS A 1 93 ? -2.259 5.058 -4.167 1.00 88.62 93 LYS A N 1
ATOM 750 C CA . LYS A 1 93 ? -3.445 4.849 -3.351 1.00 88.62 93 LYS A CA 1
ATOM 751 C C . LYS A 1 93 ? -4.323 3.835 -4.050 1.00 88.62 93 LYS A C 1
ATOM 753 O O . LYS A 1 93 ? -4.592 3.980 -5.237 1.00 88.62 93 LYS A O 1
ATOM 758 N N . ASP A 1 94 ? -4.765 2.826 -3.303 1.00 90.12 94 ASP A N 1
ATOM 759 C CA . ASP A 1 94 ? -5.642 1.781 -3.834 1.00 90.12 94 ASP A CA 1
ATOM 760 C C . ASP A 1 94 ? -5.087 1.198 -5.155 1.00 90.12 94 ASP A C 1
ATOM 762 O O . ASP A 1 94 ? -5.809 1.086 -6.138 1.00 90.12 94 ASP A O 1
ATOM 766 N N . TYR A 1 95 ? -3.785 0.870 -5.173 1.00 91.56 95 TYR A N 1
ATOM 767 C CA . TYR A 1 95 ? -3.038 0.307 -6.317 1.00 91.56 95 TYR A CA 1
ATOM 768 C C . TYR A 1 95 ? -2.766 1.256 -7.498 1.00 91.56 95 TYR A C 1
ATOM 770 O O . TYR A 1 95 ? -2.189 0.843 -8.504 1.00 91.56 95 TYR A O 1
ATOM 778 N N . HIS A 1 96 ? -3.123 2.539 -7.390 1.00 90.12 96 HIS A N 1
ATOM 779 C CA . HIS A 1 96 ? -3.007 3.492 -8.494 1.00 90.12 96 HIS A CA 1
ATOM 780 C C . HIS A 1 96 ? -2.248 4.767 -8.114 1.00 90.12 96 HIS A C 1
ATOM 782 O O . HIS A 1 96 ? -2.362 5.224 -6.976 1.00 90.12 96 HIS A O 1
ATOM 788 N N . PRO A 1 97 ? -1.518 5.393 -9.060 1.00 89.38 97 PRO A N 1
ATOM 789 C CA . PRO A 1 97 ? -0.956 6.721 -8.859 1.00 89.38 97 PRO A CA 1
ATOM 790 C C . PRO A 1 97 ? -2.032 7.736 -8.465 1.00 89.38 97 PRO A C 1
ATOM 792 O O . PRO A 1 97 ? -3.071 7.841 -9.120 1.00 89.38 97 PRO A O 1
ATOM 795 N N . CYS A 1 98 ? -1.780 8.506 -7.412 1.00 84.00 98 CYS A N 1
ATOM 796 C CA . CYS A 1 98 ? -2.641 9.589 -6.968 1.00 84.00 98 CYS A CA 1
ATOM 797 C C . CYS A 1 98 ? -1.863 10.899 -6.835 1.00 84.00 98 CYS A C 1
ATOM 799 O O . CYS A 1 98 ? -0.649 10.919 -6.623 1.00 84.00 98 CYS A O 1
ATOM 801 N N . ASN A 1 99 ? -2.596 12.006 -6.949 1.00 79.75 99 ASN A N 1
ATOM 802 C CA . ASN A 1 99 ? -2.059 13.317 -6.621 1.00 79.75 99 ASN A CA 1
ATOM 803 C C . ASN A 1 99 ? -1.873 13.445 -5.104 1.00 79.75 99 ASN A C 1
ATOM 805 O O . ASN A 1 99 ? -2.522 12.735 -4.330 1.00 79.75 99 ASN A O 1
ATOM 809 N N . TRP A 1 100 ? -0.983 14.360 -4.729 1.00 69.44 100 TRP A N 1
ATOM 810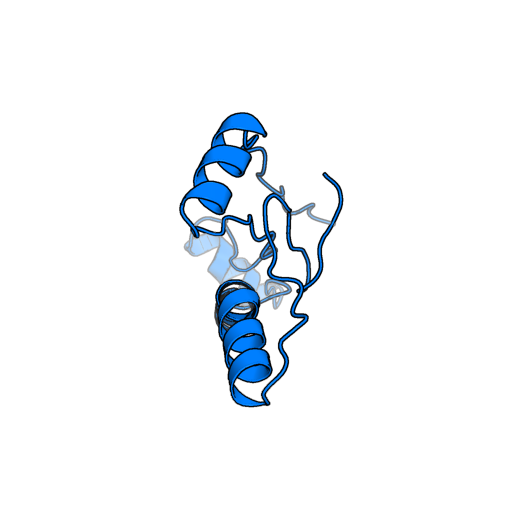 C CA . TRP A 1 100 ? -0.809 14.838 -3.361 1.00 69.44 100 TRP A CA 1
ATOM 811 C C . TRP A 1 100 ? -2.093 15.436 -2.782 1.00 69.44 100 TRP A C 1
ATOM 813 O O . TRP A 1 100 ? -2.832 16.097 -3.551 1.00 69.44 100 TRP A O 1
#

pLDDT: mean 81.98, std 16.34, range [32.12, 96.19]

Sequence (100 aa):
MIEGKQKMALNMPMSFERSLKENKAYLFLNLIGWINDEKPIKLAFQFMSQRDFQTPLDEEDAAARVLDPIINTYRQLADGKTDIDIPYGCFLKDYHPCNW

Radius of gyration: 17.54 Å; chains: 1; bounding box: 40×28×49 Å

Foldseek 3Di:
DPPPPPDDDPPDDVVVQVVQVVVVHADEAEPQAWADDPPDPVVRVCCCVPVVDDGPHHPVSSVCRVCVLVVVVVVCVVVVDPDDDRHHPAYDYPNDGDDD